Protein AF-A0A7L3HL13-F1 (afdb_monomer_lite)

pLDDT: mean 91.81, std 7.3, range [58.59, 98.62]

Secondary structure (DSSP, 8-state):
-----GGGSPPPPPPP-----HHHHHHHHHH-----HHHHHHHHHHTSHHHHH----STTPPPGGG-TT--

Organism: NCBI:txid245048

Sequence (71 aa):
VYAKDLAEVGAFSTVKGVELDGGDAALCDAFASGTVPIPWQEELIETGVFEELNVWGAPGTLPPDLDPSAA

InterPro domains:
  IPR000239 GPCR kinase [PR00717] (15-28)
  IPR000239 GPCR kinase [PR00717] (30-47)
  IPR044926 RGS, subdomain 2 [G3DSA:1.10.167.10] (1-66)

Foldseek 3Di:
DPDDPPVPDDDDDDDPDDDDDPVNVVVVVVVCPDDDPPVVVVVCVVVCVCVVPVDADPPPDGDLVPDPVND

Structure (mmCIF, N/CA/C/O backbone):
data_AF-A0A7L3HL13-F1
#
_entry.id   AF-A0A7L3HL13-F1
#
loop_
_atom_site.group_PDB
_atom_site.id
_atom_site.type_symbol
_atom_site.label_atom_id
_atom_site.label_alt_id
_atom_site.label_comp_id
_atom_site.label_asym_id
_atom_site.label_entity_id
_atom_site.label_seq_id
_atom_site.pdbx_PDB_ins_code
_atom_site.Cartn_x
_atom_site.Cartn_y
_atom_site.Cartn_z
_atom_site.occupancy
_atom_site.B_iso_or_equiv
_atom_site.auth_seq_id
_atom_site.auth_comp_id
_atom_site.auth_asym_id
_atom_site.auth_atom_id
_atom_site.pdbx_PDB_model_num
ATOM 1 N N . VAL A 1 1 ? -10.733 19.917 -11.824 1.00 71.75 1 VAL A N 1
ATOM 2 C CA . VAL A 1 1 ? -9.280 19.626 -11.775 1.00 71.75 1 VAL A CA 1
ATOM 3 C C . VAL A 1 1 ? -8.595 20.563 -12.752 1.00 71.75 1 VAL A C 1
ATOM 5 O O . VAL A 1 1 ? -9.142 20.754 -13.830 1.00 71.75 1 VAL A O 1
ATOM 8 N N . TYR A 1 2 ? -7.469 21.178 -12.390 1.00 81.75 2 TYR A N 1
ATOM 9 C CA . TYR A 1 2 ? -6.676 21.954 -13.347 1.00 81.75 2 TYR A CA 1
ATOM 10 C C . TYR A 1 2 ? -5.718 21.006 -14.063 1.00 81.75 2 TYR A C 1
ATOM 12 O O . TYR A 1 2 ? -4.639 20.705 -13.563 1.00 81.75 2 TYR A O 1
ATOM 20 N N . ALA A 1 3 ? -6.161 20.485 -15.200 1.00 87.88 3 ALA A N 1
ATOM 21 C CA . ALA A 1 3 ? -5.379 19.622 -16.071 1.00 87.88 3 ALA A CA 1
ATOM 22 C C . ALA A 1 3 ? -5.771 19.899 -17.525 1.00 87.88 3 ALA A C 1
ATOM 24 O O . ALA A 1 3 ? -6.883 20.359 -17.791 1.00 87.88 3 ALA A O 1
ATOM 25 N N . LYS A 1 4 ? -4.846 19.637 -18.451 1.00 86.31 4 LYS A N 1
ATOM 26 C CA . LYS A 1 4 ? -5.124 19.704 -19.886 1.00 86.31 4 LYS A CA 1
ATOM 27 C C . LYS A 1 4 ? -6.136 18.619 -20.261 1.00 86.31 4 LYS A C 1
ATOM 29 O O . LYS A 1 4 ? -6.115 17.542 -19.665 1.00 86.31 4 LYS A O 1
ATOM 34 N N . ASP A 1 5 ? -6.983 18.892 -21.248 1.00 89.00 5 ASP A N 1
ATOM 35 C CA . ASP A 1 5 ? -7.853 17.864 -21.816 1.00 89.00 5 ASP A CA 1
ATOM 36 C C . ASP A 1 5 ? -6.994 16.719 -22.380 1.00 89.00 5 ASP A C 1
ATOM 38 O O . ASP A 1 5 ? -5.987 16.958 -23.053 1.00 89.00 5 ASP A O 1
ATOM 42 N N . LEU A 1 6 ? -7.390 15.474 -22.100 1.00 84.62 6 LEU A N 1
ATOM 43 C CA . LEU A 1 6 ? -6.734 14.273 -22.615 1.00 84.62 6 LEU A CA 1
ATOM 44 C C . LEU A 1 6 ? -6.675 14.269 -24.147 1.00 84.62 6 LEU A C 1
ATOM 46 O O . LEU A 1 6 ? -5.689 13.801 -24.711 1.00 84.62 6 LEU A O 1
ATOM 50 N N . ALA A 1 7 ? -7.683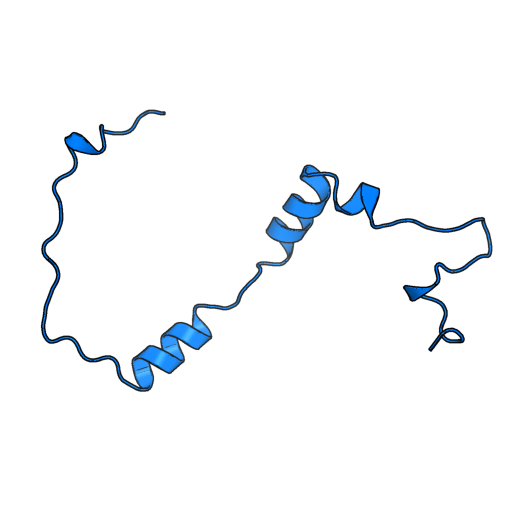 14.832 -24.819 1.00 84.12 7 ALA A N 1
ATOM 51 C CA . ALA A 1 7 ? -7.718 14.963 -26.273 1.00 84.12 7 ALA A CA 1
ATOM 52 C C . ALA A 1 7 ? -6.635 15.913 -26.817 1.00 84.12 7 ALA A C 1
ATOM 54 O O . ALA A 1 7 ? -6.266 15.830 -27.987 1.00 84.12 7 ALA A O 1
ATOM 55 N N . GLU A 1 8 ? -6.098 16.800 -25.978 1.00 85.38 8 GLU A N 1
ATOM 56 C CA . GLU A 1 8 ? -5.019 17.719 -26.337 1.00 85.38 8 GLU A CA 1
ATOM 57 C C . GLU A 1 8 ? -3.631 17.217 -25.900 1.00 85.38 8 GLU A C 1
ATOM 59 O O . GLU A 1 8 ? -2.621 17.901 -26.124 1.00 85.38 8 GLU A O 1
ATOM 64 N N . VAL A 1 9 ? -3.546 16.053 -25.249 1.00 84.81 9 VAL A N 1
ATOM 65 C CA . VAL A 1 9 ? -2.279 15.399 -24.903 1.00 84.81 9 VAL A CA 1
ATOM 66 C C . VAL A 1 9 ? -1.850 14.527 -26.082 1.00 84.81 9 VAL A C 1
ATOM 68 O O . VAL A 1 9 ? -2.544 13.597 -26.479 1.00 84.81 9 VAL A O 1
ATOM 71 N N . GLY A 1 10 ? -0.692 14.838 -26.670 1.00 84.00 10 GLY A N 1
ATOM 72 C CA . GLY A 1 10 ? -0.134 14.041 -27.761 1.00 84.00 10 GLY A CA 1
ATOM 73 C C . GLY A 1 10 ? 0.252 12.634 -27.296 1.00 84.00 10 GLY A C 1
ATOM 74 O O . GLY A 1 10 ? 0.801 12.465 -26.208 1.00 84.00 10 GLY A O 1
ATOM 75 N N . ALA A 1 11 ? -0.011 11.627 -28.130 1.00 83.81 11 ALA A N 1
ATOM 76 C CA . ALA A 1 11 ? 0.403 10.255 -27.859 1.00 83.81 11 ALA A CA 1
ATOM 77 C C . ALA A 1 11 ? 1.906 10.063 -28.122 1.00 83.81 11 ALA A C 1
ATOM 79 O O . ALA A 1 11 ? 2.454 10.593 -29.091 1.00 83.81 11 ALA A O 1
ATOM 80 N N . PHE A 1 12 ? 2.563 9.256 -27.288 1.00 86.06 12 PHE A N 1
ATOM 81 C CA . PHE A 1 12 ? 3.933 8.810 -27.533 1.00 86.06 12 PHE A CA 1
ATOM 82 C C . PHE A 1 12 ? 3.941 7.582 -28.446 1.00 86.06 12 PHE A C 1
ATOM 84 O O . PHE A 1 12 ? 3.083 6.705 -28.344 1.00 86.06 12 PHE A O 1
ATOM 91 N N . SER A 1 13 ? 4.930 7.494 -29.334 1.00 86.81 13 SER A N 1
ATOM 92 C CA . SER A 1 13 ? 5.161 6.288 -30.130 1.00 86.81 13 SER A CA 1
ATOM 93 C C . SER A 1 13 ? 5.743 5.172 -29.265 1.00 86.81 13 SER A C 1
ATOM 95 O O . SER A 1 13 ? 6.702 5.402 -28.528 1.00 86.81 13 SER A O 1
ATOM 97 N N . THR A 1 14 ? 5.233 3.950 -29.408 1.00 86.06 14 THR A N 1
ATOM 98 C CA . THR A 1 14 ? 5.825 2.773 -28.762 1.00 86.06 14 THR A CA 1
ATOM 99 C C . THR A 1 14 ? 7.195 2.462 -29.359 1.00 86.06 14 THR A C 1
ATOM 101 O O . THR A 1 14 ? 7.338 2.346 -30.579 1.00 86.06 14 THR A O 1
ATOM 104 N N . VAL A 1 15 ? 8.197 2.275 -28.502 1.00 87.44 15 VAL A N 1
ATOM 105 C CA . VAL A 1 15 ? 9.513 1.773 -28.911 1.00 87.44 15 VAL A CA 1
ATOM 106 C C . VAL A 1 15 ? 9.406 0.265 -29.147 1.00 87.44 15 VAL A C 1
ATOM 108 O O . VAL A 1 15 ? 8.910 -0.466 -28.293 1.00 87.44 15 VAL A O 1
ATOM 111 N N . LYS A 1 16 ? 9.838 -0.205 -30.321 1.00 89.56 16 LYS A N 1
ATOM 112 C CA . LYS A 1 16 ? 9.875 -1.633 -30.679 1.00 89.56 16 LYS A CA 1
ATOM 113 C C . LYS A 1 16 ? 11.295 -2.180 -30.527 1.00 89.56 16 LYS A C 1
ATOM 115 O O . LYS A 1 16 ? 12.249 -1.436 -30.725 1.00 89.56 16 LYS A O 1
ATOM 120 N N . GLY A 1 17 ? 11.418 -3.481 -30.258 1.00 91.62 17 GLY A N 1
ATOM 121 C CA . GLY A 1 17 ? 12.713 -4.172 -30.171 1.00 91.62 17 GLY A CA 1
ATOM 122 C C . GLY A 1 17 ? 13.388 -4.107 -28.798 1.00 91.62 17 GLY A C 1
ATOM 123 O O . GLY A 1 17 ? 14.584 -4.352 -28.712 1.00 91.62 17 GLY A O 1
ATOM 124 N N . VAL A 1 18 ? 12.638 -3.763 -27.747 1.00 91.12 18 VAL A N 1
ATOM 125 C CA . VAL A 1 18 ? 13.084 -3.911 -26.356 1.00 91.12 18 VAL A CA 1
ATOM 126 C C . VAL A 1 18 ? 12.728 -5.320 -25.896 1.00 91.12 18 VAL A C 1
ATOM 128 O O . VAL A 1 18 ? 11.567 -5.720 -25.998 1.00 91.12 18 VAL A O 1
ATOM 131 N N . GLU A 1 19 ? 13.718 -6.056 -25.407 1.00 94.44 19 GLU A N 1
ATOM 132 C CA . GLU A 1 19 ? 13.546 -7.366 -24.781 1.00 94.44 19 GLU A CA 1
ATOM 133 C C . GLU A 1 19 ? 13.822 -7.224 -23.286 1.00 94.44 19 GLU A C 1
ATOM 135 O O . GLU A 1 19 ? 14.771 -6.539 -22.911 1.00 94.44 19 GLU A O 1
ATOM 140 N N . LEU A 1 20 ? 12.970 -7.830 -22.455 1.00 94.94 20 LEU A N 1
ATOM 141 C CA . LEU A 1 20 ? 13.158 -7.854 -21.006 1.00 94.94 20 LEU A CA 1
ATOM 142 C C . LEU A 1 20 ? 13.979 -9.079 -20.622 1.00 94.94 20 LEU A C 1
ATOM 144 O O . LEU A 1 20 ? 13.728 -10.177 -21.132 1.00 94.94 20 LEU A O 1
ATOM 148 N N . ASP A 1 21 ? 14.914 -8.902 -19.702 1.00 96.38 21 ASP A N 1
ATOM 149 C CA . ASP A 1 21 ? 15.769 -9.970 -19.206 1.00 96.38 21 ASP A CA 1
ATOM 150 C C . ASP A 1 21 ? 15.583 -10.240 -17.701 1.00 96.38 21 ASP A C 1
ATOM 152 O O . ASP A 1 21 ? 14.669 -9.743 -17.038 1.00 96.38 21 ASP A O 1
ATOM 156 N N . GLY A 1 22 ? 16.433 -11.112 -17.153 1.00 97.25 22 GLY A N 1
ATOM 157 C CA . GLY A 1 22 ? 16.373 -11.478 -15.738 1.00 97.25 22 GLY A CA 1
ATOM 158 C C . GLY A 1 22 ? 16.730 -10.335 -14.780 1.00 97.25 22 GLY A C 1
ATOM 159 O O . GLY A 1 22 ? 16.273 -10.341 -13.638 1.00 97.25 22 GLY A O 1
ATOM 160 N N . GLY A 1 23 ? 17.523 -9.357 -15.222 1.00 97.88 23 GLY A N 1
ATOM 161 C CA . GLY A 1 23 ? 17.823 -8.151 -14.456 1.00 97.88 23 GLY A CA 1
ATOM 162 C C . GLY A 1 23 ? 16.600 -7.246 -14.338 1.00 97.88 23 GLY A C 1
ATOM 163 O O . GLY A 1 23 ? 16.314 -6.751 -13.246 1.00 97.88 23 GLY A O 1
ATOM 164 N N . ASP A 1 24 ? 15.835 -7.104 -15.423 1.00 97.75 24 ASP A N 1
ATOM 165 C CA . ASP A 1 24 ? 14.566 -6.369 -15.411 1.00 97.75 24 ASP A CA 1
ATOM 166 C C . ASP A 1 24 ? 13.553 -7.024 -14.469 1.00 97.75 24 ASP A C 1
ATOM 168 O O . ASP A 1 24 ? 12.929 -6.341 -13.658 1.00 97.75 24 ASP A O 1
ATOM 172 N N . ALA A 1 25 ? 13.433 -8.355 -14.518 1.00 97.31 25 ALA A N 1
ATOM 173 C CA . ALA A 1 25 ? 12.546 -9.099 -13.627 1.00 97.31 25 ALA A CA 1
ATOM 174 C C . ALA A 1 25 ? 12.907 -8.879 -12.148 1.00 97.31 25 ALA A C 1
ATOM 176 O O . ALA A 1 25 ? 12.038 -8.546 -11.345 1.00 97.31 25 ALA A O 1
ATOM 177 N N . ALA A 1 26 ? 14.194 -8.967 -11.798 1.00 97.88 26 ALA A N 1
ATOM 178 C CA . ALA A 1 26 ? 14.656 -8.727 -10.432 1.00 97.88 26 ALA A CA 1
ATOM 179 C C . ALA A 1 26 ? 14.375 -7.290 -9.956 1.00 97.88 26 ALA A C 1
ATOM 181 O O . ALA A 1 26 ? 14.044 -7.074 -8.789 1.00 97.88 26 ALA A O 1
ATOM 182 N N . LEU A 1 27 ? 14.486 -6.302 -10.850 1.00 97.81 27 LEU A N 1
ATOM 183 C CA . LEU A 1 27 ? 14.122 -4.921 -10.546 1.00 97.81 27 LEU A CA 1
ATOM 184 C C . LEU A 1 27 ? 12.614 -4.775 -10.327 1.00 97.81 27 LEU A C 1
ATOM 186 O O . LEU A 1 27 ? 12.207 -4.116 -9.372 1.00 97.81 27 LEU A O 1
ATOM 190 N N . CYS A 1 28 ? 11.790 -5.375 -11.188 1.00 97.44 28 CYS A N 1
ATOM 191 C CA . CYS A 1 28 ? 10.337 -5.361 -11.040 1.00 97.44 28 CYS A CA 1
ATOM 192 C C . CYS A 1 28 ? 9.903 -5.992 -9.712 1.00 97.44 28 CYS A C 1
ATOM 194 O O . CYS A 1 28 ? 9.078 -5.404 -9.013 1.00 97.44 28 CYS A O 1
ATOM 196 N N . ASP A 1 29 ? 10.511 -7.115 -9.332 1.00 97.44 29 ASP A N 1
ATOM 197 C CA . ASP A 1 29 ? 10.244 -7.794 -8.063 1.00 97.44 29 ASP A CA 1
ATOM 198 C C . ASP A 1 29 ? 10.649 -6.931 -6.862 1.00 97.44 29 ASP A C 1
ATOM 200 O O . ASP A 1 29 ? 9.900 -6.811 -5.894 1.00 97.44 29 ASP A O 1
ATOM 204 N N . ALA A 1 30 ? 11.811 -6.274 -6.926 1.00 97.69 30 ALA A N 1
ATOM 205 C CA . ALA A 1 30 ? 12.259 -5.369 -5.869 1.00 97.69 30 ALA A CA 1
ATOM 206 C C . ALA A 1 30 ? 11.391 -4.101 -5.768 1.00 97.69 30 ALA A C 1
ATOM 208 O O . ALA A 1 30 ? 11.198 -3.564 -4.676 1.00 97.69 30 ALA A O 1
ATOM 209 N N . PHE A 1 31 ? 10.886 -3.606 -6.899 1.00 97.81 31 PHE A N 1
ATOM 210 C CA . PHE A 1 31 ? 10.046 -2.414 -6.964 1.00 97.81 31 PHE A CA 1
ATOM 211 C C . PHE A 1 31 ? 8.632 -2.672 -6.433 1.00 97.81 31 PHE A C 1
ATOM 213 O O . PHE A 1 31 ? 8.081 -1.835 -5.718 1.00 97.81 31 PHE A O 1
ATOM 220 N N . ALA A 1 32 ? 8.040 -3.820 -6.766 1.00 97.00 32 ALA A N 1
ATOM 221 C CA . ALA A 1 32 ? 6.678 -4.190 -6.398 1.00 97.00 32 ALA A CA 1
ATOM 222 C C . ALA A 1 32 ? 6.581 -4.687 -4.942 1.00 97.00 32 ALA A C 1
ATOM 224 O O . ALA A 1 32 ? 6.098 -5.783 -4.671 1.00 97.00 32 ALA A O 1
ATOM 225 N N . SER A 1 33 ? 6.997 -3.851 -3.987 1.00 96.31 33 SER A N 1
ATOM 226 C CA . SER A 1 33 ? 6.999 -4.161 -2.548 1.00 96.31 33 SER A CA 1
ATOM 227 C C . SER A 1 33 ? 5.603 -4.325 -1.931 1.00 96.31 33 SER A C 1
ATOM 229 O O . SER A 1 33 ? 5.479 -4.718 -0.771 1.00 96.31 33 SER A O 1
ATOM 231 N N . GLY A 1 34 ? 4.553 -4.060 -2.710 1.00 96.56 34 GLY A N 1
ATOM 232 C CA . GLY A 1 34 ? 3.166 -4.216 -2.307 1.00 96.56 34 GLY A CA 1
ATOM 233 C C . GLY A 1 34 ? 2.685 -3.049 -1.453 1.00 96.56 34 GLY A C 1
ATOM 234 O O . GLY A 1 34 ? 2.856 -1.881 -1.801 1.00 96.56 34 GLY A O 1
ATOM 235 N N . THR A 1 35 ? 2.018 -3.375 -0.354 1.00 96.75 35 THR A N 1
ATOM 236 C CA . THR A 1 35 ? 1.328 -2.403 0.487 1.00 96.75 35 THR A CA 1
ATOM 237 C C . THR A 1 35 ? 2.291 -1.645 1.399 1.00 96.75 35 THR A C 1
ATOM 239 O O . THR A 1 35 ? 3.079 -2.246 2.129 1.00 96.75 35 THR A O 1
ATOM 242 N N . VAL A 1 36 ? 2.173 -0.315 1.433 1.00 97.81 36 VAL A N 1
ATOM 243 C CA . VAL A 1 36 ? 2.889 0.519 2.408 1.00 97.81 36 VAL A CA 1
ATOM 244 C C . VAL A 1 36 ? 2.065 0.569 3.704 1.00 97.81 36 VAL A C 1
ATOM 246 O O . VAL A 1 36 ? 0.914 1.006 3.651 1.00 97.81 36 VAL A O 1
ATOM 249 N N . PRO A 1 37 ? 2.607 0.154 4.869 1.00 98.12 37 PRO A N 1
ATOM 250 C CA . PRO A 1 37 ? 1.785 -0.114 6.053 1.00 98.12 37 PRO A CA 1
ATOM 251 C C . PRO A 1 37 ? 0.952 1.064 6.569 1.00 98.12 37 PRO A C 1
ATOM 253 O O . PRO A 1 37 ? -0.214 0.867 6.888 1.00 98.12 37 PRO A O 1
ATOM 256 N N . ILE A 1 38 ? 1.529 2.269 6.659 1.00 98.31 38 ILE A N 1
ATOM 257 C CA . ILE A 1 38 ? 0.836 3.430 7.246 1.00 98.31 38 ILE A CA 1
ATOM 258 C C . ILE A 1 38 ? -0.335 3.892 6.360 1.00 98.31 38 ILE A C 1
ATOM 260 O O . ILE A 1 38 ? -1.458 3.852 6.855 1.00 98.31 38 ILE A O 1
ATOM 264 N N . PRO A 1 39 ? -0.139 4.227 5.064 1.00 98.31 39 PRO A N 1
ATOM 265 C CA . PRO A 1 39 ? -1.247 4.668 4.213 1.00 98.31 39 PRO A CA 1
ATOM 266 C C . PRO A 1 39 ? -2.365 3.634 4.081 1.00 98.31 39 PRO A C 1
ATOM 268 O O . PRO A 1 39 ? -3.530 3.988 3.970 1.00 98.31 39 PRO A O 1
ATOM 271 N N . TRP A 1 40 ? -2.024 2.344 4.108 1.00 98.62 40 TRP A N 1
ATOM 272 C CA . TRP A 1 40 ? -3.028 1.289 4.027 1.00 98.62 40 TRP A CA 1
ATOM 273 C C . TRP A 1 40 ? -3.846 1.143 5.309 1.00 98.62 40 TRP A C 1
ATOM 275 O O . TRP A 1 40 ? -5.050 0.919 5.254 1.00 98.62 40 TRP A O 1
ATOM 285 N N . GLN A 1 41 ? -3.219 1.295 6.478 1.00 98.50 41 GLN A N 1
ATOM 286 C CA . GLN A 1 41 ? -3.963 1.343 7.737 1.00 98.50 41 GLN A CA 1
ATOM 287 C C . GLN A 1 41 ? -4.847 2.592 7.814 1.00 98.50 41 GLN A C 1
ATOM 289 O O . GLN A 1 41 ? -5.983 2.491 8.269 1.00 98.50 41 GLN A O 1
ATOM 294 N N . GLU A 1 42 ? -4.355 3.741 7.341 1.00 98.50 42 GLU A N 1
ATOM 295 C CA . GLU A 1 42 ? -5.152 4.967 7.215 1.00 98.50 42 GLU A CA 1
ATOM 296 C C . GLU A 1 42 ? -6.366 4.732 6.308 1.00 98.50 42 GLU A C 1
ATOM 298 O O . GLU A 1 42 ? -7.485 4.994 6.736 1.00 98.50 42 GLU A O 1
ATOM 303 N N . GLU A 1 43 ? -6.185 4.123 5.131 1.00 98.56 43 GLU A N 1
ATOM 304 C CA . GLU A 1 43 ? -7.281 3.749 4.226 1.00 98.56 43 GLU A CA 1
ATOM 305 C C . GLU A 1 43 ? -8.331 2.870 4.925 1.00 98.56 43 GLU A C 1
ATOM 307 O O . GLU A 1 43 ? -9.526 3.163 4.853 1.00 98.56 43 GLU A O 1
ATOM 312 N N . LEU A 1 44 ? -7.913 1.817 5.638 1.00 98.44 44 LEU A N 1
ATOM 313 C CA . LEU A 1 44 ? -8.834 0.924 6.355 1.00 98.44 44 LEU A CA 1
ATOM 314 C C . LEU A 1 44 ? -9.639 1.640 7.447 1.00 98.44 44 LEU A C 1
ATOM 316 O O . LEU A 1 44 ? -10.792 1.284 7.692 1.00 98.44 44 LEU A O 1
ATOM 320 N N . ILE A 1 45 ? -9.038 2.623 8.116 1.00 98.38 45 ILE A N 1
ATOM 321 C CA . ILE A 1 45 ? -9.703 3.418 9.152 1.00 98.38 45 ILE A CA 1
ATOM 322 C C . ILE A 1 45 ? -10.650 4.438 8.509 1.00 98.38 45 ILE A C 1
ATOM 324 O O . ILE A 1 45 ? -11.814 4.517 8.892 1.00 98.38 45 ILE A O 1
ATOM 328 N N . GLU A 1 46 ? -10.182 5.193 7.515 1.00 98.44 46 GLU A N 1
ATOM 329 C CA . GLU A 1 46 ? -10.938 6.267 6.857 1.00 98.44 46 GLU A CA 1
ATOM 330 C C . GLU A 1 46 ? -12.149 5.751 6.074 1.00 98.44 46 GLU A C 1
ATOM 332 O O . GLU A 1 46 ? -13.176 6.425 6.000 1.00 98.44 46 GLU A O 1
ATOM 337 N N . THR A 1 47 ? -12.049 4.546 5.511 1.00 98.38 47 THR A N 1
ATOM 338 C CA . THR A 1 47 ? -13.150 3.893 4.788 1.00 98.38 47 THR A CA 1
ATOM 339 C C . THR A 1 4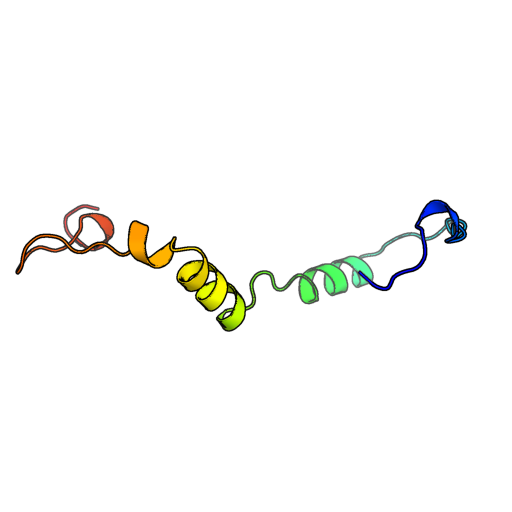7 ? -14.129 3.156 5.705 1.00 98.38 47 THR A C 1
ATOM 341 O O . THR A 1 47 ? -15.140 2.657 5.219 1.00 98.38 47 THR A O 1
ATOM 344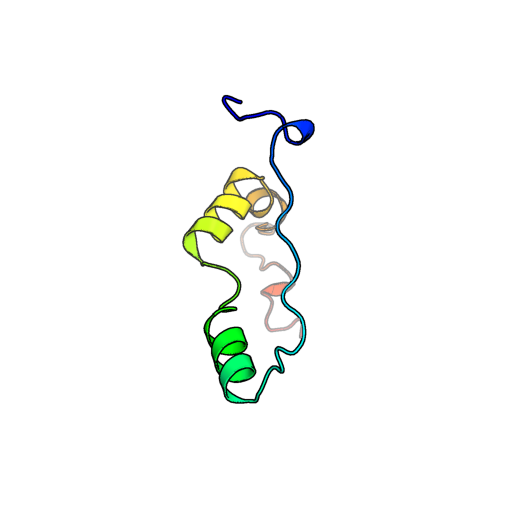 N N . GLY A 1 48 ? -13.856 3.084 7.013 1.00 97.62 48 GLY A N 1
ATOM 345 C CA . GLY A 1 48 ? -14.695 2.390 7.995 1.00 97.62 48 GLY A CA 1
ATOM 346 C C . GLY 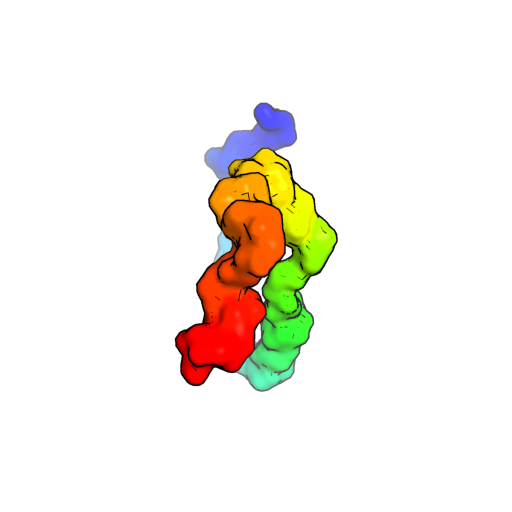A 1 48 ? -14.519 0.868 8.029 1.00 97.62 48 GLY A C 1
ATOM 347 O O . GLY A 1 48 ? -15.066 0.218 8.916 1.00 97.62 48 GLY A O 1
ATOM 348 N N . VAL A 1 49 ? -13.711 0.281 7.139 1.00 98.19 49 VAL A N 1
ATOM 349 C CA . VAL A 1 49 ? -13.482 -1.176 7.093 1.00 98.19 49 VAL A CA 1
ATOM 350 C C . VAL A 1 49 ? -12.942 -1.702 8.422 1.00 98.19 49 VAL A C 1
ATOM 352 O O . VAL A 1 49 ? -13.351 -2.768 8.882 1.00 98.19 49 VAL A O 1
ATOM 355 N N . PHE A 1 50 ? -12.044 -0.956 9.070 1.00 97.81 50 PHE A N 1
ATOM 356 C CA . PHE A 1 50 ? -11.543 -1.340 10.385 1.00 97.81 50 PHE A CA 1
ATOM 357 C C . PHE A 1 50 ? -12.659 -1.365 11.440 1.00 97.81 50 PHE A C 1
ATOM 359 O O . PHE A 1 50 ? -12.707 -2.295 12.233 1.00 97.81 50 PHE A O 1
ATOM 366 N N . GLU A 1 51 ? -13.576 -0.396 11.438 1.00 96.62 51 GLU A N 1
ATOM 367 C CA . GLU A 1 51 ? -14.700 -0.357 12.384 1.00 96.62 51 GLU A CA 1
ATOM 368 C C . GLU A 1 51 ? -15.666 -1.531 12.174 1.00 96.62 51 GLU A C 1
ATOM 370 O O . GLU A 1 51 ? -16.117 -2.143 13.142 1.00 96.62 51 GLU A O 1
ATOM 375 N N . GLU A 1 52 ? -15.944 -1.882 10.917 1.00 97.12 52 GLU A N 1
ATOM 376 C CA . GLU A 1 52 ? -16.855 -2.977 10.573 1.00 97.12 52 GLU A CA 1
ATOM 377 C C . GLU A 1 52 ? -16.283 -4.362 10.903 1.00 97.12 52 GLU A C 1
ATOM 379 O O . GLU A 1 52 ? -17.026 -5.252 11.321 1.00 97.12 52 GLU A O 1
ATOM 384 N N . LEU A 1 53 ? -14.975 -4.563 10.706 1.00 96.31 53 LEU A N 1
ATOM 385 C CA . LEU A 1 53 ? -14.344 -5.881 10.826 1.00 96.31 53 LEU A CA 1
ATOM 386 C C . LEU A 1 53 ? -13.671 -6.128 12.177 1.00 96.31 53 LEU A C 1
ATOM 388 O O . LEU A 1 53 ? -13.604 -7.275 12.618 1.00 96.31 53 LEU A O 1
ATOM 392 N N . ASN A 1 54 ? -13.169 -5.091 12.848 1.00 95.12 54 ASN A N 1
ATOM 393 C CA . ASN A 1 54 ? -12.452 -5.234 14.115 1.00 95.12 54 ASN A CA 1
ATOM 394 C C . ASN A 1 54 ? -13.423 -5.318 15.306 1.00 95.12 54 ASN A C 1
ATOM 396 O O . ASN A 1 54 ? -13.483 -4.428 16.158 1.00 95.12 54 ASN A O 1
ATOM 400 N N . VAL A 1 55 ? -14.203 -6.399 15.357 1.00 93.00 55 VAL A N 1
ATOM 401 C CA . VAL A 1 55 ? -15.249 -6.619 16.363 1.00 93.00 55 VAL A CA 1
ATOM 402 C C . VAL A 1 55 ? -14.781 -7.517 17.507 1.00 93.00 55 VAL A C 1
ATOM 404 O O . VAL A 1 55 ? -14.127 -8.537 17.306 1.00 93.00 55 VAL A O 1
ATOM 407 N N . TRP A 1 56 ? -15.177 -7.163 18.731 1.00 92.31 56 TRP A N 1
ATOM 408 C CA . TRP A 1 56 ? -15.009 -8.010 19.912 1.00 92.31 56 TRP A CA 1
ATOM 409 C C . TRP A 1 56 ? -16.360 -8.561 20.378 1.00 92.31 56 TRP A C 1
ATOM 411 O O . TRP A 1 56 ? -17.392 -7.904 20.234 1.00 92.31 56 TRP A O 1
ATOM 421 N N . GLY A 1 57 ? -16.357 -9.768 20.949 1.00 86.44 57 GLY A N 1
ATOM 422 C CA . GLY A 1 57 ? -17.549 -10.386 21.531 1.00 86.44 57 GLY A CA 1
ATOM 423 C C . GLY A 1 57 ? -17.978 -9.753 22.863 1.00 86.44 57 GLY A C 1
ATOM 424 O O . GLY A 1 57 ? -17.551 -8.667 23.252 1.00 86.44 57 GLY A O 1
ATOM 425 N N . ALA A 1 58 ? -18.827 -10.451 23.617 1.00 89.31 58 ALA A N 1
ATOM 426 C CA . ALA A 1 58 ? -19.192 -10.020 24.966 1.00 89.31 58 ALA A CA 1
ATOM 427 C C . ALA A 1 58 ? -17.962 -9.989 25.911 1.00 89.31 58 ALA A C 1
ATOM 429 O O . ALA A 1 58 ? -16.979 -10.703 25.676 1.00 89.31 58 ALA A O 1
ATOM 430 N N . PRO A 1 59 ? -17.993 -9.212 27.013 1.00 86.94 59 PRO A N 1
ATOM 431 C CA . PRO A 1 59 ? -16.903 -9.190 27.988 1.00 86.94 59 PRO A CA 1
ATOM 432 C C . PRO A 1 59 ? -16.528 -10.597 28.472 1.00 86.94 59 PRO A C 1
ATOM 434 O O . PRO A 1 59 ? -17.395 -11.379 28.857 1.00 86.94 59 PRO A O 1
ATOM 437 N N . GLY A 1 60 ? -15.231 -10.915 28.457 1.00 86.56 60 GLY A N 1
ATOM 438 C CA . GLY A 1 60 ? -14.717 -12.235 28.843 1.00 86.56 60 GLY A CA 1
ATOM 439 C C . GLY A 1 60 ? -14.789 -13.309 27.751 1.00 86.56 60 GLY A C 1
ATOM 440 O O . GLY A 1 60 ? -14.394 -14.441 28.012 1.00 86.56 60 GLY A O 1
ATOM 441 N N . THR A 1 61 ? -15.257 -12.974 26.545 1.00 88.00 61 THR A N 1
ATOM 442 C CA . THR A 1 61 ? -15.213 -13.866 25.373 1.00 88.00 61 THR A CA 1
ATOM 443 C C . THR A 1 61 ? -14.078 -13.473 24.429 1.00 88.00 61 THR A C 1
ATOM 445 O O . THR A 1 61 ? -13.712 -12.298 24.375 1.00 88.00 61 THR A O 1
ATOM 448 N N . LEU A 1 62 ? -13.518 -14.450 23.712 1.00 89.56 62 LEU A N 1
ATOM 449 C CA . LEU A 1 62 ? -12.638 -14.231 22.562 1.00 89.56 62 LEU A CA 1
ATOM 450 C C . LEU A 1 62 ? -13.473 -14.366 21.282 1.00 89.56 62 LEU A C 1
ATOM 452 O O . LEU A 1 62 ? -14.353 -15.233 21.238 1.00 89.56 62 LEU A O 1
ATOM 456 N N . PRO A 1 63 ? -13.236 -13.540 20.251 1.00 90.81 63 PRO A N 1
ATOM 457 C CA . PRO A 1 63 ? -13.822 -13.792 18.945 1.00 90.81 63 PRO A CA 1
ATOM 458 C C . PRO A 1 63 ? -13.240 -15.094 18.351 1.00 90.81 63 PRO A C 1
ATOM 460 O O . PRO A 1 63 ? -12.127 -1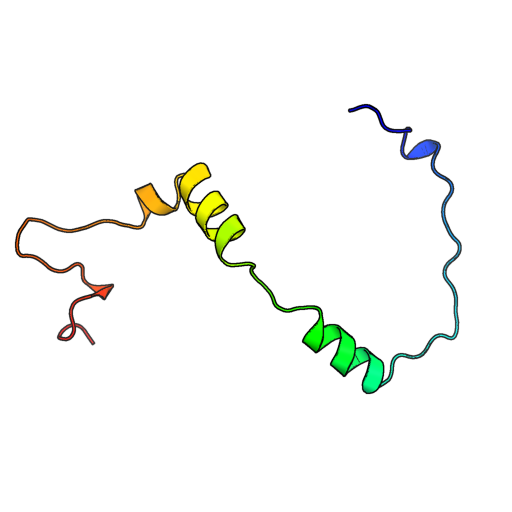5.486 18.714 1.00 90.81 63 PRO A O 1
ATOM 463 N N . PRO A 1 64 ? -13.978 -15.793 17.466 1.00 90.38 64 PRO A N 1
ATOM 464 C CA . PRO A 1 64 ? -13.587 -17.121 16.986 1.00 90.38 64 PRO A CA 1
ATOM 465 C C . PRO A 1 64 ? -12.207 -17.189 16.318 1.00 90.38 64 PRO A C 1
ATOM 467 O O . PRO A 1 64 ? -11.517 -18.192 16.451 1.00 90.38 64 PRO A O 1
ATOM 470 N N . ASP A 1 65 ? -11.788 -16.132 15.624 1.00 91.69 65 ASP A N 1
ATOM 471 C CA . ASP A 1 65 ? -10.482 -16.021 14.960 1.00 91.69 65 ASP A CA 1
ATOM 472 C C . ASP A 1 65 ? -9.305 -15.877 15.941 1.00 91.69 65 ASP A C 1
ATOM 474 O O . ASP A 1 65 ? -8.157 -16.113 15.564 1.00 91.69 65 ASP A O 1
ATOM 478 N N . LEU A 1 66 ? -9.587 -15.546 17.205 1.00 90.94 66 LEU A N 1
ATOM 479 C CA . LEU A 1 66 ? -8.603 -15.447 18.283 1.00 90.94 66 LEU A CA 1
ATOM 480 C C . LEU A 1 66 ? -8.714 -16.582 19.311 1.00 90.94 66 LEU A C 1
ATOM 482 O O . LEU A 1 66 ? -7.943 -16.587 20.272 1.00 90.94 66 LEU A O 1
ATOM 486 N N . ASP A 1 67 ? -9.648 -17.528 19.148 1.00 88.25 67 ASP A N 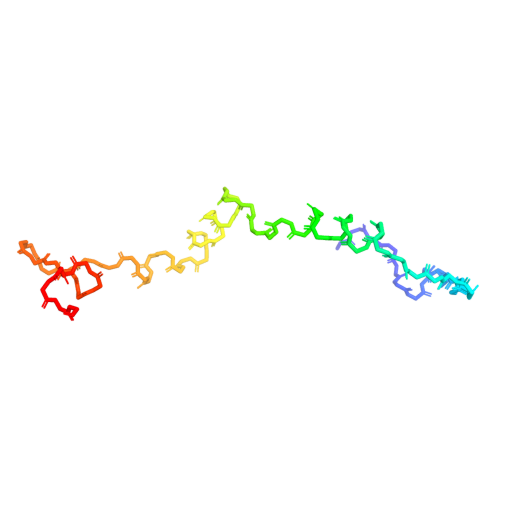1
ATOM 487 C CA . ASP A 1 67 ? -9.777 -18.689 20.032 1.00 88.25 67 ASP A CA 1
ATOM 488 C C . ASP A 1 67 ? -8.766 -19.785 19.633 1.00 88.25 67 ASP A C 1
ATOM 490 O O . ASP A 1 67 ? -8.947 -20.460 18.617 1.00 88.25 67 ASP A O 1
ATOM 494 N N . PRO A 1 68 ? -7.713 -20.031 20.435 1.00 86.00 68 PRO A N 1
ATOM 495 C CA . PRO A 1 68 ? -6.703 -21.039 20.118 1.00 86.00 68 PRO A CA 1
ATOM 496 C C . PRO A 1 68 ? -7.235 -22.479 20.182 1.00 86.00 68 PRO A C 1
ATOM 498 O O . PRO A 1 68 ? -6.534 -23.397 19.760 1.00 86.00 68 PRO A O 1
ATOM 501 N N . SER A 1 69 ? -8.433 -22.699 20.734 1.00 85.69 69 SER A N 1
ATOM 502 C CA . SER A 1 69 ? -9.097 -24.004 20.784 1.00 85.69 69 SER A CA 1
ATOM 503 C C . SER A 1 69 ? -10.036 -24.270 19.603 1.00 85.69 69 SER A C 1
ATOM 505 O O . SER A 1 69 ? -10.514 -25.394 19.458 1.00 85.69 69 SER A O 1
ATOM 507 N N . ALA A 1 70 ? -10.282 -23.262 18.760 1.00 74.19 70 ALA A N 1
ATOM 508 C CA . ALA A 1 70 ? -11.164 -23.354 17.599 1.00 74.19 70 ALA A CA 1
ATOM 509 C C . ALA A 1 70 ? -10.469 -23.867 16.315 1.00 74.19 70 ALA A C 1
ATOM 511 O O . ALA A 1 70 ? -11.143 -24.012 15.292 1.00 74.19 70 ALA A O 1
ATOM 512 N N . ALA A 1 71 ? -9.156 -24.138 16.365 1.00 58.59 71 ALA A N 1
ATOM 513 C CA . ALA A 1 71 ? -8.339 -24.632 15.248 1.00 58.59 71 ALA A CA 1
ATOM 514 C C . ALA A 1 71 ? -8.197 -26.164 15.215 1.00 58.59 71 ALA A C 1
ATOM 516 O O . ALA A 1 71 ? -8.032 -26.779 16.294 1.00 58.59 71 ALA A O 1
#

Radius of gyration: 23.55 Å; chains: 1; bounding box: 37×47×60 Å